Protein AF-A0A9D6ESB4-F1 (afdb_monomer_lite)

Foldseek 3Di:
DDDDPPPPDDDDDDDDDPVVVVVLPVPPPPPCSVVVVVVVVVVVVVVPDDPDVVVVVVVVVVVDDDDDPVRVVVVVVVVVD

Sequence (81 aa):
MNSFHTMDTQRITISLPGYIYKRLRKTIPSRGISQFVAKTVEKELMDMKAEDPIQGFFELQNHFPKLTTKQILNAIRKGRT

Structure (mmCIF, N/CA/C/O backbone):
data_AF-A0A9D6ESB4-F1
#
_entry.id   AF-A0A9D6ESB4-F1
#
loop_
_atom_site.group_PDB
_atom_site.id
_atom_site.type_symbol
_atom_site.label_atom_id
_atom_site.label_alt_id
_atom_site.label_comp_id
_atom_site.label_asym_id
_atom_site.label_entity_id
_atom_site.label_seq_id
_atom_site.pdbx_PDB_ins_code
_atom_site.Cartn_x
_atom_site.Cartn_y
_atom_site.Cartn_z
_atom_site.occupancy
_atom_site.B_iso_or_equiv
_atom_site.auth_seq_id
_atom_site.auth_comp_id
_atom_site.auth_asym_id
_atom_site.auth_atom_id
_atom_site.pdbx_PDB_model_num
ATOM 1 N N . MET A 1 1 ? -13.318 6.409 -31.587 1.00 36.91 1 MET A N 1
ATOM 2 C CA . MET A 1 1 ? -13.125 5.153 -30.830 1.00 36.91 1 MET A CA 1
ATOM 3 C C . MET A 1 1 ? -12.603 5.535 -29.459 1.00 36.91 1 MET A C 1
ATOM 5 O O . MET A 1 1 ? -11.475 5.996 -29.366 1.00 36.91 1 MET A O 1
ATOM 9 N N . ASN A 1 2 ? -13.447 5.455 -28.430 1.00 39.31 2 ASN A N 1
ATOM 10 C CA . ASN A 1 2 ? -13.060 5.800 -27.063 1.00 39.31 2 ASN A CA 1
ATOM 11 C C . ASN A 1 2 ? -12.451 4.555 -26.415 1.00 39.31 2 ASN A C 1
ATOM 13 O O . ASN A 1 2 ? -13.173 3.608 -26.111 1.00 39.31 2 ASN A O 1
ATOM 17 N N . SER A 1 3 ? -11.131 4.543 -26.239 1.00 42.78 3 SER A N 1
ATOM 18 C CA . SER A 1 3 ? -10.451 3.515 -25.453 1.00 42.78 3 SER A CA 1
ATOM 19 C C . SER A 1 3 ? -10.782 3.722 -23.978 1.00 42.78 3 SER A C 1
ATOM 21 O O . SER A 1 3 ? -10.178 4.555 -23.308 1.00 42.78 3 SER A O 1
ATOM 23 N N . PHE A 1 4 ? -11.751 2.967 -23.466 1.00 53.47 4 PHE A N 1
ATOM 24 C CA . PHE A 1 4 ? -11.870 2.746 -22.032 1.00 53.47 4 PHE A CA 1
ATOM 25 C C . PHE A 1 4 ? -10.640 1.938 -21.606 1.00 53.47 4 PHE A C 1
ATOM 27 O O . PHE A 1 4 ? -10.509 0.774 -21.975 1.00 53.47 4 PHE A O 1
ATOM 34 N N . HIS A 1 5 ? -9.706 2.549 -20.875 1.00 48.16 5 HIS A N 1
ATOM 35 C CA . HIS A 1 5 ? -8.732 1.787 -20.097 1.00 48.16 5 HIS A CA 1
ATOM 36 C C . HIS A 1 5 ? -9.520 0.967 -19.070 1.00 48.16 5 HIS A C 1
ATOM 38 O O . HIS A 1 5 ? -9.929 1.480 -18.030 1.00 48.16 5 HIS A O 1
ATOM 44 N N . THR A 1 6 ? -9.808 -0.291 -19.387 1.00 54.91 6 THR A N 1
ATOM 45 C CA . THR A 1 6 ? -10.297 -1.265 -18.416 1.00 54.91 6 THR A CA 1
ATOM 46 C C . THR A 1 6 ? -9.226 -1.407 -17.342 1.00 54.91 6 THR A C 1
ATOM 48 O O . THR A 1 6 ? -8.133 -1.886 -17.630 1.00 54.91 6 THR A O 1
ATOM 51 N N . MET A 1 7 ? -9.512 -0.936 -16.125 1.00 57.75 7 MET A N 1
ATOM 52 C CA . MET A 1 7 ? -8.664 -1.199 -14.965 1.00 57.75 7 MET A CA 1
ATOM 53 C C . MET A 1 7 ? -8.630 -2.711 -14.730 1.00 57.75 7 MET A C 1
ATOM 55 O O . MET A 1 7 ? -9.601 -3.277 -14.227 1.00 57.75 7 MET A O 1
ATOM 59 N N . ASP A 1 8 ? -7.530 -3.355 -15.110 1.00 82.75 8 ASP A N 1
ATOM 60 C CA . ASP A 1 8 ? -7.282 -4.762 -14.814 1.00 82.75 8 ASP A CA 1
ATOM 61 C C . ASP A 1 8 ? -7.009 -4.902 -13.312 1.00 82.75 8 ASP A C 1
ATOM 63 O O . ASP A 1 8 ? -5.920 -4.615 -12.819 1.00 82.75 8 ASP A O 1
ATOM 67 N N . THR A 1 9 ? -8.054 -5.216 -12.547 1.00 83.75 9 THR A N 1
ATOM 68 C CA . THR A 1 9 ? -7.981 -5.359 -11.090 1.00 83.75 9 THR A CA 1
ATOM 69 C C . THR A 1 9 ? -8.568 -6.698 -10.684 1.00 83.75 9 THR A C 1
ATOM 71 O O . THR A 1 9 ? -9.654 -7.077 -11.121 1.00 83.75 9 THR A O 1
ATOM 74 N N . GLN A 1 10 ? -7.864 -7.412 -9.806 1.00 87.75 10 GLN A N 1
ATOM 75 C CA . GLN A 1 10 ? -8.344 -8.661 -9.224 1.00 8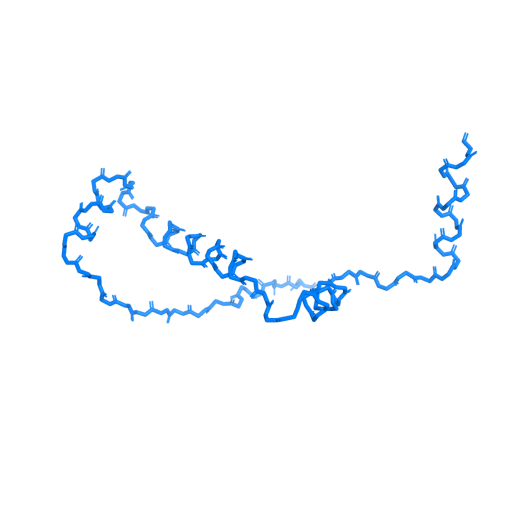7.75 10 GLN A CA 1
ATOM 76 C C . GLN A 1 10 ? -8.678 -8.465 -7.747 1.00 87.75 10 GLN A C 1
ATOM 78 O O . GLN A 1 10 ? -7.915 -7.871 -6.983 1.00 87.75 10 GLN A O 1
ATOM 83 N N . ARG A 1 11 ? -9.845 -8.965 -7.327 1.00 89.81 11 ARG A N 1
ATOM 84 C CA . ARG A 1 11 ? -10.275 -8.896 -5.928 1.00 89.81 11 ARG A CA 1
ATOM 85 C C . ARG A 1 11 ? -9.702 -10.072 -5.151 1.00 89.81 11 ARG A C 1
ATOM 87 O O . ARG A 1 11 ? -10.041 -11.219 -5.420 1.00 89.81 11 ARG A O 1
ATOM 94 N N . ILE A 1 12 ? -8.937 -9.767 -4.112 1.00 88.25 12 ILE A N 1
ATOM 95 C CA . ILE A 1 12 ? -8.436 -10.754 -3.154 1.00 88.25 12 ILE A CA 1
ATOM 96 C C . ILE A 1 12 ? -9.219 -10.606 -1.844 1.00 88.25 12 ILE A C 1
ATOM 98 O O . ILE A 1 12 ? -9.502 -9.492 -1.397 1.00 88.25 12 ILE A O 1
ATOM 102 N N . THR A 1 13 ? -9.590 -11.730 -1.231 1.00 93.44 13 THR A N 1
ATOM 103 C CA . THR A 1 13 ? -10.216 -11.772 0.099 1.00 93.44 13 THR A CA 1
ATOM 104 C C . THR A 1 13 ? -9.250 -12.440 1.065 1.00 93.44 13 THR A C 1
ATOM 106 O O . THR A 1 13 ? -8.842 -13.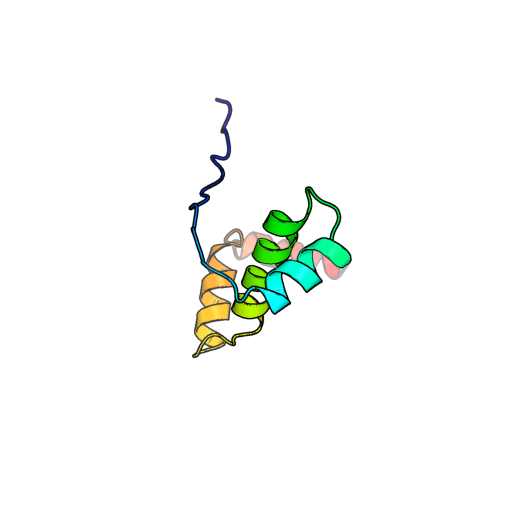573 0.835 1.00 93.44 13 THR A O 1
ATOM 109 N N . ILE A 1 14 ? -8.877 -11.741 2.137 1.00 89.75 14 ILE A N 1
ATOM 110 C CA . ILE A 1 14 ? -7.911 -12.221 3.130 1.00 89.75 14 ILE A CA 1
ATOM 111 C C . ILE A 1 14 ? -8.476 -12.087 4.540 1.00 89.75 14 ILE A C 1
ATOM 113 O O . ILE A 1 14 ? -9.265 -11.183 4.823 1.00 89.75 14 ILE A O 1
ATOM 117 N N . SER A 1 15 ? -8.030 -12.961 5.438 1.00 93.69 15 SER A N 1
ATOM 118 C CA . SER A 1 15 ? -8.281 -12.825 6.873 1.00 93.69 15 SER A CA 1
ATOM 119 C C . SER A 1 15 ? -7.075 -12.175 7.543 1.00 93.69 15 SER A C 1
ATOM 121 O O . SER A 1 15 ? -5.943 -12.599 7.328 1.00 93.69 15 SER A O 1
ATOM 123 N N . LEU A 1 16 ? -7.316 -11.152 8.364 1.00 89.88 16 LEU A N 1
ATOM 124 C CA . LEU A 1 16 ? -6.277 -10.494 9.157 1.00 89.88 16 LEU A CA 1
ATOM 125 C C . LEU A 1 16 ? -6.410 -10.879 10.634 1.00 89.88 16 LEU A C 1
ATOM 127 O O . LEU A 1 16 ? -7.535 -10.981 11.134 1.00 89.88 16 LEU A O 1
ATOM 131 N N . PRO A 1 17 ? -5.294 -11.000 11.376 1.00 95.62 17 PRO A N 1
ATOM 132 C CA . PRO A 1 17 ? -5.346 -11.115 12.824 1.00 95.62 17 PRO A CA 1
ATOM 133 C C . PRO A 1 17 ? -6.140 -9.960 13.446 1.00 95.62 17 PRO A C 1
ATOM 135 O O . PRO A 1 17 ? -5.955 -8.789 13.096 1.00 95.62 17 PRO A O 1
ATOM 138 N N . GLY A 1 18 ? -7.010 -10.272 14.410 1.00 93.19 18 GLY A N 1
ATOM 139 C CA . GLY A 1 18 ? -7.953 -9.294 14.963 1.00 93.19 18 GLY A CA 1
ATOM 140 C C . GL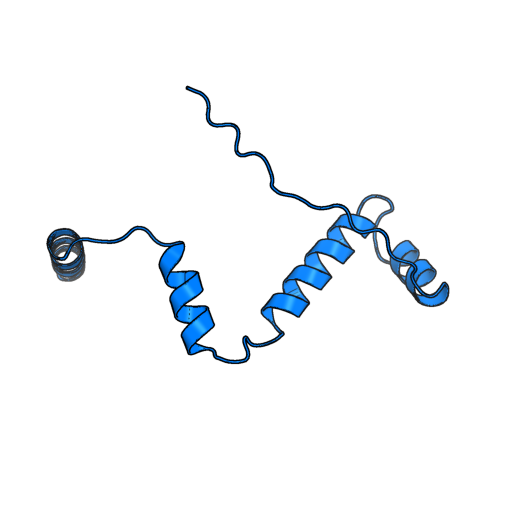Y A 1 18 ? -7.288 -8.055 15.576 1.00 93.19 18 GLY A C 1
ATOM 141 O O . GLY A 1 18 ? -7.837 -6.955 15.496 1.00 93.19 18 GLY A O 1
ATOM 142 N N . TYR A 1 19 ? -6.086 -8.196 16.146 1.00 95.31 19 TYR A N 1
ATOM 143 C CA . TYR A 1 19 ? -5.324 -7.064 16.686 1.00 95.31 19 TYR A CA 1
ATOM 144 C C . TYR A 1 19 ? -4.829 -6.110 15.584 1.00 95.31 19 TYR A C 1
ATOM 146 O O . TYR A 1 19 ? -4.866 -4.893 15.774 1.00 95.31 19 TYR A O 1
ATOM 154 N N . ILE A 1 20 ? -4.444 -6.635 14.413 1.00 92.25 20 ILE A N 1
ATOM 155 C CA . ILE A 1 2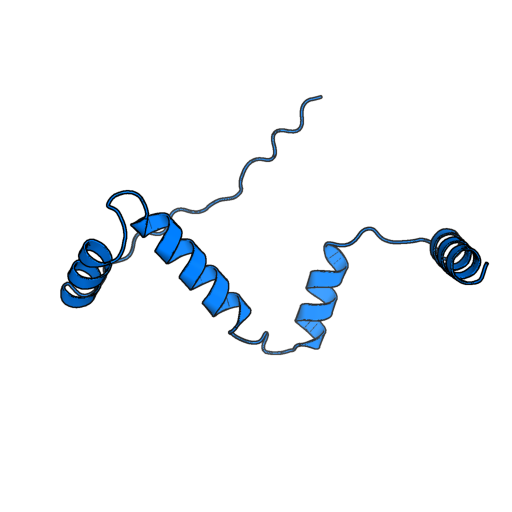0 ? -4.025 -5.835 13.252 1.00 92.25 20 ILE A CA 1
ATOM 156 C C . ILE A 1 20 ? -5.222 -5.072 12.696 1.00 92.25 20 ILE A C 1
ATOM 158 O O . ILE A 1 20 ? -5.140 -3.859 12.509 1.00 92.25 20 ILE A O 1
ATOM 162 N N . TYR A 1 21 ? -6.361 -5.746 12.511 1.00 91.44 21 TYR A N 1
ATOM 163 C CA . TYR A 1 21 ? -7.577 -5.097 12.018 1.00 91.44 21 TYR A CA 1
ATOM 164 C C . TYR A 1 21 ? -8.040 -3.960 12.943 1.00 91.44 21 TYR A C 1
ATOM 166 O O . TYR A 1 21 ? -8.354 -2.860 12.482 1.00 91.44 21 TYR A O 1
ATOM 174 N N . LYS A 1 22 ? -8.011 -4.182 14.265 1.00 92.12 22 LYS A N 1
ATOM 175 C CA . LYS A 1 22 ? -8.319 -3.138 15.256 1.00 92.12 22 LYS A CA 1
ATOM 176 C C . LYS A 1 22 ? -7.377 -1.940 15.137 1.00 92.12 22 LYS A C 1
ATOM 178 O O . LYS A 1 22 ? -7.838 -0.806 15.252 1.00 92.12 22 LYS A O 1
ATOM 183 N N . ARG A 1 23 ? -6.081 -2.172 14.907 1.00 91.56 23 ARG A N 1
ATOM 184 C CA . ARG A 1 23 ? -5.099 -1.098 14.705 1.00 91.56 23 ARG A CA 1
ATOM 185 C C . ARG A 1 23 ? -5.375 -0.327 13.413 1.00 91.56 23 ARG A C 1
ATOM 187 O O . ARG A 1 23 ? -5.476 0.893 13.464 1.00 91.56 23 ARG A O 1
ATOM 194 N N . LEU A 1 24 ? -5.608 -1.026 12.300 1.00 89.81 24 LEU A N 1
ATOM 195 C CA . LEU A 1 24 ? -5.960 -0.417 11.011 1.00 89.81 24 LEU A CA 1
ATOM 196 C C . LEU A 1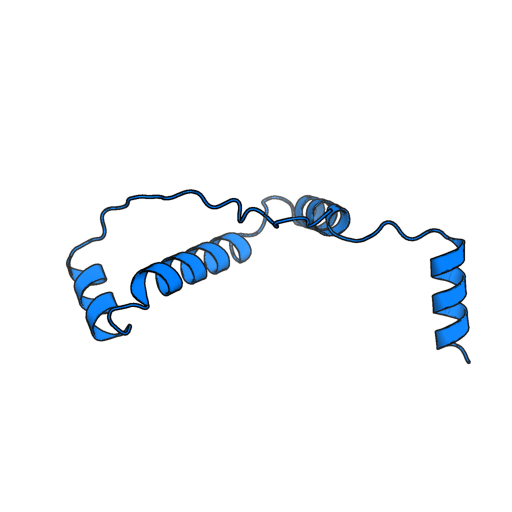 24 ? -7.188 0.490 11.125 1.00 89.81 24 LEU A C 1
ATOM 198 O O . LEU A 1 24 ? -7.146 1.632 10.678 1.00 89.81 24 LEU A O 1
ATOM 202 N N . ARG A 1 25 ? -8.251 0.022 11.789 1.00 90.31 25 ARG A N 1
ATOM 203 C CA . ARG A 1 25 ? -9.490 0.796 11.973 1.00 90.31 25 ARG A CA 1
ATOM 204 C C . ARG A 1 25 ? -9.308 2.046 12.842 1.00 90.31 25 ARG A C 1
ATOM 206 O O . ARG A 1 25 ? -10.068 2.995 12.690 1.00 90.31 25 ARG A O 1
ATOM 213 N N . LYS A 1 26 ? -8.344 2.045 13.769 1.00 92.38 26 LYS A N 1
ATOM 214 C CA . LYS A 1 26 ? -8.027 3.215 14.607 1.00 92.38 26 LYS A CA 1
ATOM 215 C C . LYS A 1 26 ? -7.180 4.250 13.869 1.00 92.38 26 LYS A C 1
ATOM 217 O O . LYS A 1 26 ? -7.291 5.432 14.165 1.00 92.38 26 LYS A O 1
ATOM 222 N N . THR A 1 27 ? -6.317 3.805 12.960 1.00 91.19 27 THR A N 1
ATOM 223 C CA . THR A 1 27 ? -5.329 4.665 12.293 1.00 91.19 27 THR A CA 1
ATOM 224 C C . THR A 1 27 ? -5.819 5.204 10.951 1.00 91.19 27 THR A C 1
ATOM 226 O O . THR A 1 27 ? -5.483 6.326 10.587 1.00 91.19 27 THR A O 1
ATOM 229 N N . ILE A 1 28 ? -6.605 4.423 10.208 1.00 91.31 28 ILE A N 1
ATOM 230 C CA . ILE A 1 28 ? -7.053 4.759 8.854 1.00 91.31 28 ILE A CA 1
ATOM 231 C C . ILE A 1 28 ? -8.538 5.159 8.898 1.00 91.31 28 ILE A C 1
ATOM 233 O O . ILE A 1 28 ? -9.330 4.469 9.546 1.00 91.31 28 ILE A O 1
ATOM 237 N N . PRO A 1 29 ? -8.960 6.228 8.194 1.00 86.31 29 PRO A N 1
ATOM 238 C CA . PRO A 1 29 ? -10.377 6.564 8.058 1.00 86.31 29 PRO A CA 1
ATOM 239 C C . PRO A 1 29 ? -11.176 5.383 7.487 1.00 86.31 29 PRO A C 1
ATOM 241 O O . PRO A 1 29 ? -10.664 4.593 6.695 1.00 86.31 29 PRO A O 1
ATOM 244 N N . SER A 1 30 ? -12.456 5.271 7.854 1.00 75.25 30 SER A N 1
ATOM 245 C CA . SER A 1 30 ? -13.280 4.070 7.610 1.00 75.25 30 SER A CA 1
ATOM 246 C C . SER A 1 30 ? -13.335 3.595 6.149 1.00 75.25 30 SER A C 1
ATOM 248 O O . SER A 1 30 ? -13.517 2.405 5.908 1.00 75.25 30 SER A O 1
ATOM 250 N N . ARG A 1 31 ? -13.141 4.496 5.177 1.00 82.00 31 ARG A N 1
ATOM 251 C CA . ARG A 1 31 ? -13.140 4.195 3.732 1.00 82.00 31 ARG A CA 1
ATOM 252 C C . ARG A 1 31 ? -11.747 3.975 3.126 1.00 82.00 31 ARG A C 1
ATOM 254 O O . ARG A 1 31 ? -11.650 3.620 1.959 1.00 82.00 31 ARG A O 1
ATOM 261 N N . GLY A 1 32 ? -10.674 4.175 3.890 1.00 87.69 32 GLY A N 1
ATOM 262 C CA . GLY A 1 32 ? -9.294 4.133 3.394 1.00 87.69 32 GLY A CA 1
ATOM 263 C C . GLY A 1 32 ? -8.586 2.788 3.553 1.00 87.69 32 GLY A C 1
ATOM 264 O O . GLY A 1 32 ? -7.484 2.633 3.039 1.00 87.69 32 GLY A O 1
ATOM 265 N N . ILE A 1 33 ? -9.177 1.814 4.258 1.00 89.19 33 ILE A N 1
ATOM 266 C CA . ILE A 1 33 ? -8.482 0.563 4.618 1.00 89.19 33 ILE A CA 1
ATOM 267 C C . ILE A 1 33 ? -8.081 -0.232 3.370 1.00 89.19 33 ILE A C 1
ATOM 269 O O . ILE A 1 33 ? -6.928 -0.631 3.257 1.00 89.19 33 ILE A O 1
ATOM 273 N N . SER A 1 34 ? -8.989 -0.421 2.409 1.00 87.88 34 SER A N 1
ATOM 274 C CA . SER A 1 34 ? -8.685 -1.164 1.177 1.00 87.88 34 SER A CA 1
ATOM 275 C C . SER A 1 34 ? -7.593 -0.487 0.349 1.00 87.88 34 SER A C 1
ATOM 277 O O . SER A 1 34 ? -6.693 -1.158 -0.142 1.00 87.88 34 SER A O 1
ATOM 279 N N . GLN A 1 35 ? -7.633 0.845 0.245 1.00 90.12 35 GLN A N 1
ATOM 280 C CA . GLN A 1 35 ? -6.609 1.613 -0.464 1.00 90.12 35 GLN A CA 1
ATOM 281 C C . GLN A 1 35 ? -5.255 1.535 0.247 1.00 90.12 35 GLN A C 1
ATOM 283 O O . GLN A 1 35 ? -4.225 1.424 -0.410 1.00 90.12 35 GLN A O 1
ATOM 288 N N . PHE A 1 36 ? -5.251 1.591 1.579 1.00 92.62 36 PHE A N 1
ATOM 289 C CA . PHE A 1 36 ? -4.039 1.440 2.374 1.00 92.62 36 PHE A CA 1
ATOM 290 C C . PHE A 1 36 ? -3.408 0.067 2.146 1.00 92.62 36 PHE A C 1
ATOM 292 O O . PHE A 1 36 ? -2.239 -0.000 1.791 1.00 92.62 36 PHE A O 1
ATOM 299 N N . VAL A 1 37 ? -4.194 -1.008 2.265 1.00 91.25 37 VAL A N 1
ATOM 300 C CA . VAL A 1 37 ? -3.706 -2.376 2.041 1.00 91.25 37 VAL A CA 1
ATOM 301 C C . VAL A 1 37 ? -3.156 -2.531 0.624 1.00 91.25 37 VAL A C 1
ATOM 303 O O . VAL A 1 37 ? -2.048 -3.032 0.476 1.00 91.25 37 VAL A O 1
ATOM 306 N N . ALA A 1 38 ? -3.868 -2.045 -0.398 1.00 90.31 38 ALA A N 1
ATOM 307 C CA . ALA A 1 38 ? -3.397 -2.101 -1.782 1.00 90.31 38 ALA A CA 1
ATOM 308 C C . ALA A 1 38 ? -2.044 -1.390 -1.965 1.00 90.31 38 ALA A C 1
ATOM 310 O O . ALA A 1 38 ? -1.113 -1.983 -2.499 1.00 90.31 38 ALA A O 1
ATOM 311 N N . LYS A 1 39 ? -1.903 -0.163 -1.444 1.00 91.12 39 LYS A N 1
ATOM 312 C CA . LYS A 1 39 ? -0.649 0.605 -1.519 1.00 91.12 39 LYS A CA 1
ATOM 313 C C . LYS A 1 39 ? 0.495 -0.050 -0.751 1.00 91.12 39 LYS A C 1
ATOM 315 O O . LYS A 1 39 ? 1.635 0.001 -1.195 1.00 91.12 39 LYS A O 1
ATOM 320 N N . THR A 1 40 ? 0.216 -0.620 0.420 1.00 91.88 40 THR A N 1
ATOM 321 C CA . THR A 1 40 ? 1.238 -1.313 1.213 1.00 91.88 40 THR A CA 1
ATOM 322 C C . THR A 1 40 ? 1.720 -2.570 0.501 1.00 91.88 40 THR A C 1
ATOM 324 O O . THR A 1 40 ? 2.920 -2.804 0.476 1.00 91.88 40 THR A O 1
ATOM 327 N N . VAL A 1 41 ? 0.812 -3.340 -0.105 1.00 91.31 41 VAL A N 1
ATOM 328 C CA . VAL A 1 41 ? 1.174 -4.524 -0.897 1.00 91.31 41 VAL A CA 1
ATOM 329 C C . VAL A 1 41 ? 1.993 -4.131 -2.124 1.00 91.31 41 VAL A C 1
ATOM 331 O O . VAL A 1 41 ? 3.036 -4.724 -2.352 1.00 91.31 41 VAL A O 1
ATOM 334 N N . GLU A 1 42 ? 1.567 -3.114 -2.877 1.00 86.94 42 GLU A N 1
ATOM 335 C CA . GLU A 1 42 ? 2.315 -2.604 -4.036 1.00 86.94 42 GLU A CA 1
ATOM 336 C C . GLU A 1 42 ? 3.725 -2.158 -3.642 1.00 86.94 42 GLU A C 1
ATOM 338 O O . GLU A 1 42 ? 4.699 -2.573 -4.264 1.00 86.94 42 GLU A O 1
ATOM 343 N N . LYS A 1 43 ? 3.839 -1.374 -2.564 1.00 90.19 43 LYS A N 1
ATOM 344 C CA . LYS A 1 43 ? 5.132 -0.934 -2.043 1.00 90.19 43 LYS A CA 1
ATOM 345 C C . LYS A 1 43 ? 6.020 -2.121 -1.672 1.00 90.19 43 LYS A C 1
ATOM 347 O O . LYS A 1 43 ? 7.171 -2.157 -2.083 1.00 90.19 43 LYS A O 1
ATOM 352 N N . GLU A 1 44 ? 5.493 -3.077 -0.912 1.00 90.75 44 GLU A N 1
ATOM 353 C CA . GLU A 1 44 ? 6.278 -4.228 -0.468 1.00 90.75 44 GLU A CA 1
ATOM 354 C C . GLU A 1 44 ? 6.731 -5.085 -1.656 1.00 90.75 44 GLU A C 1
ATOM 356 O O . GLU A 1 44 ? 7.876 -5.511 -1.692 1.00 90.75 44 GLU A O 1
ATOM 361 N N . LEU A 1 45 ? 5.873 -5.284 -2.661 1.00 85.06 45 LEU A N 1
ATOM 362 C CA . LEU A 1 45 ? 6.233 -6.008 -3.883 1.00 85.06 45 LEU A CA 1
ATOM 363 C C . LEU A 1 45 ? 7.287 -5.271 -4.718 1.00 85.06 45 LEU A C 1
ATOM 365 O O . LEU A 1 45 ? 8.109 -5.923 -5.349 1.00 85.06 45 LEU A O 1
ATOM 369 N N . MET A 1 46 ? 7.284 -3.936 -4.725 1.00 80.12 46 MET A N 1
ATOM 370 C CA . MET A 1 46 ? 8.340 -3.142 -5.365 1.00 80.12 46 MET A CA 1
ATOM 371 C C . MET A 1 46 ? 9.660 -3.181 -4.585 1.00 80.12 46 MET A C 1
ATOM 373 O O . MET A 1 46 ? 10.733 -3.174 -5.189 1.00 80.12 46 MET A O 1
ATOM 377 N N . ASP A 1 47 ? 9.584 -3.208 -3.2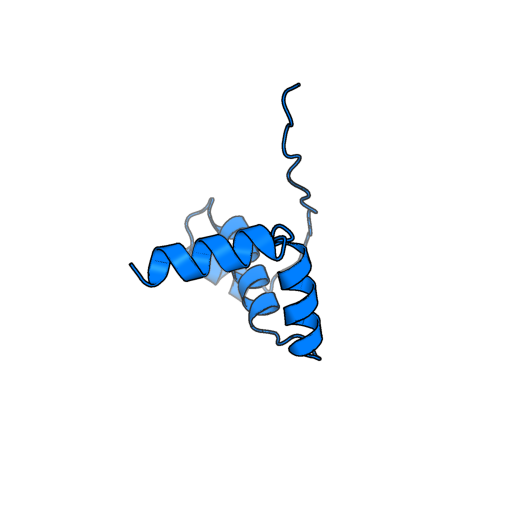53 1.00 83.56 47 ASP A N 1
ATOM 378 C CA . ASP A 1 47 ? 10.744 -3.261 -2.358 1.00 83.56 47 ASP A CA 1
ATOM 379 C C . ASP A 1 47 ? 11.346 -4.681 -2.285 1.00 83.56 47 ASP A C 1
ATOM 381 O O . ASP A 1 47 ? 12.556 -4.843 -2.078 1.00 83.56 47 ASP A O 1
ATOM 385 N N . MET A 1 48 ? 10.528 -5.717 -2.508 1.00 79.31 48 MET A N 1
ATOM 386 C CA . MET A 1 48 ? 10.970 -7.079 -2.796 1.00 79.31 48 MET A CA 1
ATOM 387 C C . MET A 1 48 ? 11.721 -7.054 -4.128 1.00 79.31 48 MET A C 1
ATOM 389 O O . MET A 1 48 ? 11.128 -7.159 -5.197 1.00 79.31 48 MET A O 1
ATOM 393 N N . LYS A 1 49 ? 13.046 -6.867 -4.057 1.00 60.44 49 LYS A N 1
ATOM 394 C CA . LYS A 1 49 ? 13.942 -6.926 -5.217 1.00 60.44 49 LYS A CA 1
ATOM 395 C C . LYS A 1 49 ? 13.529 -8.087 -6.121 1.00 60.44 49 LYS A C 1
ATOM 397 O O . LYS A 1 49 ? 13.449 -9.220 -5.647 1.00 60.44 49 LYS A O 1
ATOM 402 N N . ALA A 1 50 ? 13.341 -7.809 -7.411 1.00 58.06 50 ALA A N 1
ATOM 403 C CA . ALA A 1 50 ? 13.383 -8.856 -8.420 1.00 58.06 50 ALA A CA 1
ATOM 404 C C . ALA A 1 50 ? 14.644 -9.695 -8.160 1.00 58.06 50 ALA A C 1
ATOM 406 O O . ALA A 1 50 ? 15.720 -9.123 -7.957 1.00 58.06 50 ALA A O 1
ATOM 407 N N . GLU A 1 51 ? 14.510 -11.026 -8.135 1.00 62.44 51 GLU A N 1
ATOM 408 C CA . GLU A 1 51 ? 15.644 -11.952 -7.972 1.00 62.44 51 GLU A CA 1
ATOM 409 C C . GLU A 1 51 ? 16.788 -11.632 -8.951 1.00 62.44 51 GLU A C 1
ATOM 411 O O . GLU A 1 51 ? 17.947 -11.913 -8.651 1.00 62.44 51 GLU A O 1
ATOM 416 N N . ASP A 1 52 ? 16.475 -10.948 -10.060 1.00 68.44 52 ASP A N 1
ATOM 417 C CA . ASP A 1 52 ? 17.436 -10.336 -10.962 1.00 68.44 52 ASP A CA 1
ATOM 418 C C . ASP A 1 52 ? 17.078 -8.862 -11.300 1.00 68.44 52 ASP A C 1
ATOM 420 O O . ASP A 1 52 ? 16.113 -8.599 -12.028 1.00 68.44 52 ASP A O 1
ATOM 424 N N . PRO A 1 53 ? 17.850 -7.861 -10.827 1.00 69.00 53 PRO A N 1
ATOM 425 C CA . PRO A 1 53 ? 17.652 -6.454 -11.189 1.00 69.00 53 PRO A CA 1
ATOM 426 C C . PRO A 1 53 ? 17.811 -6.180 -12.696 1.00 69.00 53 PRO A C 1
ATOM 428 O O . PRO A 1 53 ? 17.294 -5.173 -13.186 1.00 69.00 53 PRO A O 1
ATOM 431 N N . ILE A 1 54 ? 18.486 -7.062 -13.443 1.00 72.44 54 ILE A N 1
ATOM 432 C CA . ILE A 1 54 ? 18.584 -6.987 -14.907 1.00 72.44 54 ILE A CA 1
ATOM 433 C C . ILE A 1 54 ? 17.229 -7.320 -15.540 1.00 72.44 54 ILE A C 1
ATOM 435 O O . ILE A 1 54 ? 16.782 -6.619 -16.450 1.00 72.44 54 ILE A O 1
ATOM 439 N N . GLN A 1 55 ? 16.537 -8.333 -15.022 1.00 73.06 55 GLN A N 1
ATOM 440 C CA . GLN A 1 55 ? 15.204 -8.705 -15.488 1.00 73.06 55 GLN A CA 1
ATOM 441 C C . GLN A 1 55 ? 14.201 -7.568 -15.245 1.00 73.06 55 GLN A C 1
ATOM 443 O O . GLN A 1 55 ? 13.476 -7.179 -16.161 1.00 73.06 55 GLN A O 1
ATOM 448 N N . GLY A 1 56 ? 14.251 -6.944 -14.063 1.00 71.38 56 GLY A N 1
ATOM 449 C CA . GLY A 1 56 ? 13.426 -5.772 -13.748 1.00 71.38 56 GLY A CA 1
ATOM 450 C C . GLY A 1 56 ? 13.702 -4.569 -14.663 1.00 71.38 56 GLY A C 1
ATOM 451 O O . GLY A 1 56 ? 12.781 -3.846 -15.042 1.00 71.38 56 GLY A O 1
ATOM 452 N N . PHE A 1 57 ? 14.954 -4.374 -15.090 1.00 80.19 57 PHE A N 1
ATOM 453 C CA . PHE A 1 57 ? 15.300 -3.351 -16.081 1.00 80.19 57 PHE A CA 1
ATOM 454 C C . PHE A 1 57 ? 14.676 -3.636 -17.457 1.00 80.19 57 PHE A C 1
ATOM 456 O O . PHE A 1 57 ? 14.133 -2.721 -18.082 1.00 80.19 57 PHE A O 1
ATOM 463 N N . PHE A 1 58 ? 14.706 -4.889 -17.921 1.00 78.56 58 PHE A N 1
ATOM 464 C CA . PHE A 1 58 ? 14.089 -5.276 -19.195 1.00 78.56 58 PHE A CA 1
ATOM 465 C C . PHE A 1 58 ? 12.561 -5.178 -19.169 1.00 78.56 58 PHE A C 1
ATOM 467 O O . PHE A 1 58 ? 11.957 -4.723 -20.142 1.00 78.56 58 PHE A O 1
ATOM 474 N N . GLU A 1 59 ? 11.926 -5.548 -18.058 1.00 80.62 59 GLU A N 1
ATOM 475 C CA . GLU A 1 59 ? 10.480 -5.395 -17.880 1.00 80.62 59 GLU A CA 1
ATOM 476 C C . GLU A 1 59 ? 10.069 -3.922 -17.929 1.00 80.62 59 GLU A C 1
ATOM 478 O O . GLU A 1 59 ? 9.171 -3.556 -18.690 1.00 80.62 59 GLU A O 1
ATOM 483 N N . LEU A 1 60 ? 10.798 -3.050 -17.225 1.00 79.81 60 LEU A N 1
ATOM 484 C CA . LEU A 1 60 ? 10.564 -1.608 -17.261 1.00 79.81 60 LEU A CA 1
ATOM 485 C C . LEU A 1 60 ? 10.783 -1.028 -18.671 1.00 79.81 60 LEU A C 1
ATOM 487 O O . LEU A 1 60 ? 10.003 -0.187 -19.119 1.00 79.81 60 LEU A O 1
ATOM 491 N N . GLN A 1 61 ? 11.803 -1.501 -19.401 1.00 81.06 61 GLN A N 1
ATOM 492 C CA . GLN A 1 61 ? 12.088 -1.083 -20.780 1.00 81.06 61 GLN A CA 1
ATOM 493 C C . GLN A 1 61 ? 10.898 -1.328 -21.721 1.00 81.06 61 GLN A C 1
ATOM 495 O O . GLN A 1 61 ? 10.646 -0.508 -22.607 1.00 81.06 61 GLN A O 1
ATOM 500 N N . ASN A 1 62 ? 10.139 -2.409 -21.516 1.00 78.62 62 ASN A N 1
ATOM 501 C CA . ASN A 1 62 ? 8.981 -2.750 -22.349 1.00 78.62 62 ASN A CA 1
ATOM 502 C C . ASN A 1 62 ? 7.802 -1.777 -22.190 1.00 78.62 62 ASN A C 1
ATOM 504 O O . ASN A 1 62 ? 6.958 -1.696 -23.083 1.00 78.62 62 ASN A O 1
ATOM 508 N N . HIS A 1 63 ? 7.754 -1.014 -21.094 1.00 80.94 63 HIS A N 1
ATOM 509 C CA . HIS A 1 63 ? 6.730 0.006 -20.860 1.00 80.94 63 HIS A CA 1
ATOM 510 C C . HIS A 1 63 ? 7.059 1.366 -21.496 1.00 80.94 63 HIS A C 1
ATOM 512 O O . HIS A 1 63 ? 6.184 2.231 -21.578 1.00 80.94 63 HIS A O 1
ATOM 518 N N . PHE A 1 64 ? 8.290 1.571 -21.976 1.00 81.50 64 PHE A N 1
ATOM 519 C CA . PHE A 1 64 ? 8.690 2.809 -22.643 1.00 81.50 64 PHE A CA 1
ATOM 520 C C . PHE A 1 64 ? 8.544 2.717 -24.170 1.00 81.50 64 PHE A C 1
ATOM 522 O O . PHE A 1 64 ? 8.752 1.659 -24.770 1.00 81.50 64 PHE A O 1
ATOM 529 N N . PRO A 1 65 ? 8.223 3.834 -24.849 1.00 80.75 65 PRO A N 1
ATOM 530 C CA . PRO A 1 65 ? 8.152 3.855 -26.303 1.00 80.75 65 PRO A CA 1
ATOM 531 C C . PRO A 1 65 ? 9.531 3.579 -26.915 1.00 80.75 65 PRO A C 1
ATOM 533 O O . PRO A 1 65 ? 10.523 4.223 -26.568 1.00 80.75 65 PRO A O 1
ATOM 536 N N . LYS A 1 66 ? 9.593 2.648 -27.876 1.00 84.69 66 LYS A N 1
ATOM 537 C CA . LYS A 1 66 ? 10.825 2.359 -28.621 1.00 84.69 66 LYS A CA 1
ATOM 538 C C . LYS A 1 66 ? 11.215 3.578 -29.457 1.00 84.69 66 LYS A C 1
ATOM 540 O O . LYS A 1 66 ? 10.517 3.940 -30.402 1.00 84.69 66 LYS A O 1
ATOM 545 N N . LEU A 1 67 ? 12.334 4.210 -29.108 1.00 87.44 67 LEU A N 1
ATOM 546 C CA . LEU A 1 67 ? 12.870 5.353 -29.843 1.00 87.44 67 LEU A CA 1
ATOM 547 C C . LEU A 1 67 ? 13.764 4.881 -30.987 1.00 87.44 67 LEU A C 1
ATOM 549 O O . LEU A 1 67 ? 14.621 4.016 -30.823 1.00 87.44 67 LEU A O 1
ATOM 553 N N . THR A 1 68 ? 13.595 5.494 -32.153 1.00 90.62 68 THR A N 1
ATOM 554 C CA . THR A 1 68 ? 14.492 5.280 -33.292 1.00 90.62 68 THR A CA 1
ATOM 555 C C . THR A 1 68 ? 15.802 6.040 -33.100 1.00 90.62 68 THR A C 1
ATOM 557 O O . THR A 1 68 ? 15.836 7.115 -32.495 1.00 90.62 68 THR A O 1
ATOM 560 N N . THR A 1 69 ? 16.882 5.550 -33.710 1.00 88.06 69 THR A N 1
ATOM 561 C CA . THR A 1 69 ? 18.198 6.210 -33.688 1.00 88.06 69 THR A CA 1
ATOM 562 C C . THR A 1 69 ? 18.122 7.675 -34.126 1.00 88.06 69 THR A C 1
ATOM 564 O O . THR A 1 69 ? 18.760 8.538 -33.530 1.00 88.06 69 THR A O 1
ATOM 567 N N . LYS A 1 70 ? 17.277 7.995 -35.117 1.00 91.94 70 LYS A N 1
ATOM 568 C CA . LYS A 1 70 ? 17.053 9.373 -35.582 1.00 91.94 70 LYS A CA 1
ATOM 569 C C . LYS A 1 70 ? 16.459 10.270 -34.488 1.00 91.94 70 LYS A C 1
ATOM 571 O O . LYS A 1 70 ? 16.886 11.412 -34.342 1.00 91.94 70 LYS A O 1
ATOM 576 N N . GLN A 1 71 ? 15.498 9.764 -33.712 1.00 90.00 71 GLN A N 1
ATOM 577 C CA . GLN A 1 71 ? 14.886 10.502 -32.600 1.00 90.00 71 GLN A CA 1
ATOM 578 C C . GLN A 1 71 ? 15.883 10.728 -31.461 1.00 90.00 71 GLN A C 1
ATOM 580 O O . GLN A 1 71 ? 15.961 11.839 -30.939 1.00 90.00 71 GLN A O 1
ATOM 585 N N . ILE A 1 72 ? 16.689 9.712 -31.140 1.00 87.50 72 ILE A N 1
ATOM 586 C CA . ILE A 1 72 ? 17.744 9.801 -30.122 1.00 87.50 72 ILE A CA 1
ATOM 587 C C . ILE A 1 72 ? 18.777 10.863 -30.521 1.00 87.50 72 ILE A C 1
ATOM 589 O O . ILE A 1 72 ? 19.066 11.775 -29.747 1.00 87.50 72 ILE A O 1
ATOM 593 N N . LEU A 1 73 ? 19.282 10.808 -31.757 1.00 91.00 73 LEU A N 1
ATOM 594 C CA . LEU A 1 73 ? 20.270 11.767 -32.258 1.00 91.00 73 LEU A CA 1
ATOM 595 C C . LEU A 1 73 ? 19.728 13.201 -32.293 1.00 91.00 73 LEU A C 1
ATOM 597 O O . LEU A 1 73 ? 20.448 14.136 -31.943 1.00 91.00 73 LEU A O 1
ATOM 601 N N . ASN A 1 74 ? 18.463 13.389 -32.670 1.00 91.50 74 ASN A N 1
ATOM 602 C CA . ASN A 1 74 ? 17.832 14.708 -32.659 1.00 91.50 74 ASN A CA 1
ATOM 603 C C . ASN A 1 74 ? 17.685 15.269 -31.236 1.00 91.50 74 ASN A C 1
ATOM 605 O O . ASN A 1 74 ? 17.950 16.452 -31.026 1.00 91.50 74 ASN A O 1
ATOM 609 N N . ALA A 1 75 ? 17.315 14.437 -30.257 1.00 87.56 75 ALA A N 1
ATOM 610 C CA . ALA A 1 75 ? 17.228 14.848 -28.856 1.00 87.56 75 ALA A CA 1
ATOM 611 C C . ALA A 1 75 ? 18.602 15.243 -28.286 1.00 87.56 75 ALA A C 1
ATOM 613 O O . ALA A 1 75 ? 18.725 16.288 -27.649 1.00 87.56 75 ALA A O 1
ATOM 614 N N . ILE A 1 76 ? 19.651 14.468 -28.592 1.00 88.25 76 ILE A N 1
ATOM 615 C CA . ILE A 1 76 ? 21.033 14.776 -28.185 1.00 88.25 76 ILE A CA 1
ATOM 616 C C . ILE A 1 76 ? 21.512 16.093 -28.808 1.00 88.25 76 ILE A C 1
ATOM 618 O O . ILE A 1 76 ? 22.136 16.902 -28.125 1.00 88.25 76 ILE A O 1
ATOM 622 N N . ARG A 1 77 ? 21.222 16.331 -30.096 1.00 88.25 77 ARG A N 1
ATOM 623 C CA . ARG A 1 77 ? 21.585 17.589 -30.774 1.00 88.25 77 ARG A CA 1
ATOM 624 C C . ARG A 1 77 ? 20.885 18.794 -30.146 1.00 88.25 77 ARG A C 1
ATOM 626 O O . ARG A 1 77 ? 21.539 19.808 -29.952 1.00 88.25 77 ARG A O 1
ATOM 633 N N . LYS A 1 78 ? 19.604 18.664 -29.784 1.00 82.19 78 LYS A N 1
ATOM 634 C CA . LYS A 1 78 ? 18.815 19.732 -29.145 1.00 82.19 78 LYS A CA 1
ATOM 635 C C . LYS A 1 78 ? 19.311 20.099 -27.740 1.00 82.19 78 LYS A C 1
ATOM 637 O O . LYS A 1 78 ? 19.172 21.242 -27.343 1.00 82.19 78 LYS A O 1
ATOM 642 N N . GLY A 1 79 ? 19.870 19.148 -26.990 1.00 76.31 79 GLY A N 1
ATOM 643 C CA . GLY A 1 79 ? 20.444 19.415 -25.663 1.00 76.31 79 GLY A CA 1
ATOM 644 C C . GLY A 1 79 ? 21.868 19.986 -25.682 1.00 76.31 79 GLY A C 1
ATOM 645 O O . GLY A 1 79 ? 22.401 20.305 -24.626 1.00 76.31 79 GLY A O 1
ATOM 646 N N . ARG A 1 80 ? 22.504 20.066 -26.859 1.00 72.56 80 ARG A N 1
ATOM 647 C CA . ARG A 1 80 ? 23.868 20.592 -27.054 1.00 72.56 80 ARG A CA 1
ATOM 648 C C . ARG A 1 80 ? 23.905 22.010 -27.640 1.00 72.56 80 ARG A C 1
ATOM 650 O O . ARG A 1 80 ? 24.995 22.550 -27.800 1.00 72.56 80 ARG A O 1
ATOM 657 N N . THR A 1 81 ? 22.747 22.563 -27.987 1.00 57.62 81 THR A N 1
ATOM 658 C CA . THR A 1 81 ? 22.530 23.956 -28.412 1.00 57.62 81 THR A CA 1
ATOM 659 C C . THR A 1 81 ? 21.924 24.742 -27.271 1.00 57.62 81 THR A C 1
ATOM 661 O O . THR A 1 81 ? 22.392 25.871 -27.035 1.00 57.62 81 THR A O 1
#

Secondary structure (DSSP, 8-state):
-----------------HHHHHHHHHHS-TTSHHHHHHHHHHHHHHHS--S-HHHHHHHHHHTS----HHHHHHHHHHTT-

pLDDT: mean 81.41, std 13.55, range [36.91, 95.62]

Radius of gyration: 21.0 Å; chains: 1; bounding box: 37×37×52 Å